Protein AF-A0A9D9SZD5-F1 (afdb_monomer_lite)

Foldseek 3Di:
DDPDDQWDDDDQKIWGQWDDDDPPGDIDGDDDGTFMDRCVVCVVSPDGDDPPVPVVVVVVVVVVVVVVVVCCVVPPDDDDPDDPPDDDDD

Radius of gyration: 15.84 Å; chains: 1; bounding box: 36×26×47 Å

Secondary structure (DSSP, 8-state):
------EEEETTEEEESEE-SSTTSPPEE-SSS-EEEETTT-TT--SPBPTTTTGGGHHHHHHHHHHHHHHHHHSPPPPTT--TT-----

Sequence (90 aa):
MGDDLRAVKWRNWKVHFAWQEAKYDPILRFSTVPKVVDLTRDPREMRAVAEPYNGWIQYPITKLLLNYQASLAKYPNVPVGAPDTYAPKQ

Structure (mmCIF, N/CA/C/O backbone):
data_AF-A0A9D9SZD5-F1
#
_entry.id   AF-A0A9D9SZD5-F1
#
loop_
_atom_site.group_PDB
_atom_site.id
_atom_site.type_symbol
_atom_site.label_atom_id
_atom_site.label_alt_id
_atom_site.label_comp_id
_atom_site.label_asym_id
_atom_site.label_entity_id
_atom_site.label_seq_id
_atom_site.pdbx_PDB_ins_code
_atom_site.Cartn_x
_atom_site.Cartn_y
_atom_site.Cartn_z
_atom_site.occupancy
_atom_site.B_iso_or_equiv
_atom_site.auth_seq_id
_atom_site.auth_comp_id
_atom_site.auth_asym_id
_atom_site.auth_atom_id
_atom_site.pdbx_PDB_model_num
ATOM 1 N N . MET A 1 1 ? 3.214 10.207 13.048 1.00 50.00 1 MET A N 1
ATOM 2 C CA . MET A 1 1 ? 2.693 9.063 12.265 1.00 50.00 1 MET A CA 1
ATOM 3 C C . MET A 1 1 ? 1.247 9.391 11.936 1.00 50.00 1 MET A C 1
ATOM 5 O O . MET A 1 1 ? 0.612 9.981 12.796 1.00 50.00 1 MET A O 1
ATOM 9 N N . GLY A 1 2 ? 0.781 9.165 10.708 1.00 65.62 2 GLY A N 1
ATOM 10 C CA . GLY A 1 2 ? -0.539 9.632 10.262 1.00 65.62 2 GLY A CA 1
ATOM 11 C C . GLY A 1 2 ? -1.318 8.546 9.528 1.00 65.62 2 GLY A C 1
ATOM 12 O O . GLY A 1 2 ? -0.716 7.575 9.078 1.00 65.62 2 GLY A O 1
ATOM 13 N N . ASP A 1 3 ? -2.623 8.755 9.380 1.00 76.25 3 ASP A N 1
ATOM 14 C CA . ASP A 1 3 ? -3.605 7.769 8.889 1.00 76.25 3 ASP A CA 1
ATOM 15 C C . ASP A 1 3 ? -3.654 7.636 7.356 1.00 76.25 3 ASP A C 1
ATOM 17 O O . ASP A 1 3 ? -4.632 7.179 6.769 1.00 76.25 3 ASP A O 1
ATOM 21 N N . ASP A 1 4 ? -2.598 8.077 6.682 1.00 85.88 4 ASP A N 1
ATOM 22 C CA . ASP A 1 4 ? -2.574 8.216 5.233 1.00 85.88 4 ASP A CA 1
ATOM 23 C C . ASP A 1 4 ? -2.172 6.903 4.546 1.00 85.88 4 ASP A C 1
ATOM 25 O O . ASP A 1 4 ? -1.085 6.364 4.788 1.00 85.88 4 ASP A O 1
ATOM 29 N N . LEU A 1 5 ? -3.028 6.396 3.654 1.00 89.56 5 LEU A N 1
ATOM 30 C CA . LEU A 1 5 ? -2.776 5.167 2.906 1.00 89.56 5 LEU A CA 1
ATOM 31 C C . LEU A 1 5 ? -1.668 5.388 1.866 1.00 89.56 5 LEU A C 1
ATOM 33 O O . LEU A 1 5 ? -1.885 5.938 0.788 1.00 89.56 5 LEU A O 1
ATOM 37 N N . ARG A 1 6 ? -0.457 4.914 2.175 1.00 92.38 6 ARG A N 1
ATOM 38 C CA . ARG A 1 6 ? 0.725 5.111 1.316 1.00 92.38 6 ARG A CA 1
ATOM 39 C C . ARG A 1 6 ? 0.803 4.142 0.145 1.00 92.38 6 ARG A C 1
ATOM 41 O O . ARG A 1 6 ? 1.242 4.527 -0.937 1.00 92.38 6 ARG A O 1
ATOM 48 N N . ALA A 1 7 ? 0.437 2.884 0.365 1.00 94.00 7 ALA A N 1
ATOM 49 C CA . ALA A 1 7 ? 0.570 1.829 -0.625 1.00 94.00 7 ALA A CA 1
ATOM 50 C C . ALA A 1 7 ? -0.351 0.650 -0.316 1.00 94.00 7 ALA A C 1
ATOM 52 O O . ALA A 1 7 ? -0.769 0.452 0.823 1.00 94.00 7 ALA A O 1
ATOM 53 N N . VAL A 1 8 ? -0.592 -0.176 -1.328 1.00 94.94 8 VAL A N 1
ATOM 54 C CA . VAL A 1 8 ? -1.261 -1.471 -1.190 1.00 94.94 8 VAL A CA 1
ATOM 55 C C . VAL A 1 8 ? -0.450 -2.560 -1.880 1.00 94.94 8 VAL A C 1
ATOM 57 O O . VAL A 1 8 ? 0.204 -2.321 -2.897 1.00 94.94 8 VAL A O 1
ATOM 60 N N . LYS A 1 9 ? -0.504 -3.775 -1.334 1.00 95.75 9 LYS A N 1
ATOM 61 C CA . LYS A 1 9 ? 0.078 -4.967 -1.952 1.00 95.75 9 LYS A CA 1
ATOM 62 C C . LYS A 1 9 ? -1.038 -5.883 -2.433 1.00 95.75 9 LYS A C 1
ATOM 64 O O . LYS A 1 9 ? -1.938 -6.220 -1.669 1.00 95.75 9 LYS A O 1
ATOM 69 N N . TRP A 1 10 ? -0.937 -6.343 -3.674 1.00 95.88 10 TRP A N 1
ATOM 70 C CA . TRP A 1 10 ? -1.827 -7.345 -4.244 1.00 95.88 10 TRP A CA 1
ATOM 71 C C . TRP A 1 10 ? -1.019 -8.411 -4.984 1.00 95.88 10 TRP A C 1
ATOM 73 O O . TRP A 1 10 ? -0.375 -8.138 -5.995 1.00 95.88 10 TRP A O 1
ATOM 83 N N . ARG A 1 11 ? -1.056 -9.650 -4.477 1.00 95.06 11 ARG A N 1
ATOM 84 C CA . ARG A 1 11 ? -0.225 -10.766 -4.965 1.00 95.06 11 ARG A CA 1
ATOM 85 C C . ARG A 1 11 ? 1.261 -10.364 -5.019 1.00 95.06 11 ARG A C 1
ATOM 87 O O . ARG A 1 11 ? 1.853 -10.090 -3.972 1.00 95.06 11 ARG A O 1
ATOM 94 N N . ASN A 1 12 ? 1.824 -10.318 -6.224 1.00 95.06 12 ASN A N 1
ATOM 95 C CA . ASN A 1 12 ? 3.216 -9.984 -6.521 1.00 95.06 12 ASN A CA 1
ATOM 96 C C . ASN A 1 12 ? 3.430 -8.485 -6.764 1.00 95.06 12 ASN A C 1
ATOM 98 O O . ASN A 1 12 ? 4.561 -8.051 -6.934 1.00 95.06 12 ASN A O 1
ATOM 102 N N . TRP A 1 13 ? 2.359 -7.697 -6.775 1.00 94.38 13 TRP A N 1
ATOM 103 C CA . TRP A 1 13 ? 2.396 -6.288 -7.126 1.00 94.38 13 TRP A CA 1
ATOM 104 C C . TRP A 1 13 ? 2.264 -5.414 -5.891 1.00 94.38 13 TRP A C 1
ATOM 106 O O . TRP A 1 13 ? 1.501 -5.722 -4.969 1.00 94.38 13 TRP A O 1
ATOM 116 N N . LYS A 1 14 ? 2.970 -4.289 -5.897 1.00 94.94 14 LYS A N 1
ATOM 117 C CA . LYS A 1 14 ? 2.804 -3.223 -4.915 1.00 94.94 14 LYS A CA 1
ATOM 118 C C . LYS A 1 14 ? 2.553 -1.909 -5.630 1.00 94.94 14 LYS A C 1
ATOM 120 O O . LYS A 1 14 ? 3.227 -1.591 -6.604 1.00 94.94 14 LYS A O 1
ATOM 125 N N . VAL A 1 15 ? 1.565 -1.168 -5.154 1.00 93.44 15 VAL A N 1
ATOM 126 C CA . VAL A 1 15 ? 1.141 0.103 -5.738 1.00 93.44 15 VAL A CA 1
ATOM 127 C C . VAL A 1 15 ? 1.277 1.179 -4.679 1.00 93.44 15 VAL A C 1
ATOM 129 O O . VAL A 1 15 ? 0.656 1.082 -3.624 1.00 93.44 15 VAL A O 1
ATOM 132 N N . HIS A 1 16 ? 2.100 2.185 -4.956 1.00 93.75 16 HIS A N 1
ATOM 133 C CA . HIS A 1 16 ? 2.349 3.319 -4.078 1.00 93.75 16 HIS A CA 1
ATOM 134 C C . HIS A 1 16 ? 1.576 4.547 -4.553 1.00 93.75 16 HIS A C 1
ATOM 136 O O . HIS A 1 16 ? 1.751 5.001 -5.684 1.00 93.75 16 HIS A O 1
ATOM 142 N N . PHE A 1 17 ? 0.781 5.117 -3.652 1.00 92.44 17 PHE A N 1
ATOM 143 C CA . PHE A 1 17 ? 0.133 6.427 -3.793 1.00 92.44 17 PHE A CA 1
ATOM 144 C C . PHE A 1 17 ? 0.992 7.537 -3.190 1.00 92.44 17 PHE A C 1
ATOM 146 O O . PHE A 1 17 ? 0.887 8.701 -3.568 1.00 92.44 17 PHE A O 1
ATOM 153 N N . ALA A 1 18 ? 1.880 7.174 -2.265 1.00 92.75 18 ALA A N 1
ATOM 154 C CA . ALA A 1 18 ? 2.918 8.048 -1.761 1.00 92.75 18 ALA A CA 1
ATOM 155 C C . ALA A 1 18 ? 4.223 7.273 -1.535 1.00 92.75 18 ALA A C 1
ATOM 157 O O . ALA A 1 18 ? 4.209 6.111 -1.122 1.00 92.75 18 ALA A O 1
ATOM 158 N N . TRP A 1 19 ? 5.349 7.929 -1.805 1.00 91.06 19 TRP A N 1
ATOM 159 C CA . TRP A 1 19 ? 6.695 7.384 -1.661 1.00 91.06 19 TRP A CA 1
ATOM 160 C C . TRP A 1 19 ? 7.570 8.319 -0.834 1.00 91.06 19 TRP A C 1
ATOM 162 O O . TRP A 1 19 ? 7.522 9.535 -0.998 1.00 91.06 19 TRP A O 1
ATOM 172 N N . GLN A 1 20 ? 8.370 7.733 0.046 1.00 91.94 20 GLN A N 1
ATOM 173 C CA . GLN A 1 20 ? 9.373 8.417 0.847 1.00 91.94 20 GLN A CA 1
ATOM 174 C C . GLN A 1 20 ? 10.543 7.443 1.005 1.00 91.94 20 GLN A C 1
ATOM 176 O O . GLN A 1 20 ? 10.326 6.319 1.455 1.00 91.94 20 GLN A O 1
ATOM 181 N N . GLU A 1 21 ? 11.744 7.847 0.591 1.00 89.06 21 GLU A N 1
ATOM 182 C CA . GLU A 1 21 ? 12.923 6.970 0.567 1.00 89.06 21 GLU A CA 1
ATOM 183 C C . GLU A 1 21 ? 13.541 6.846 1.968 1.00 89.06 21 GLU A C 1
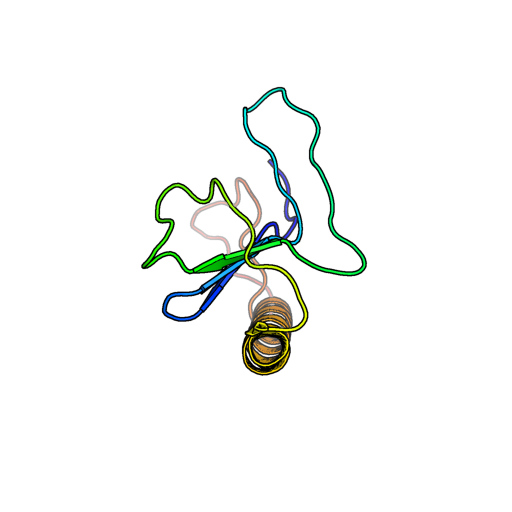ATOM 185 O O . GLU A 1 21 ? 13.609 5.753 2.531 1.00 89.06 21 GLU A O 1
ATOM 190 N N . ALA A 1 22 ? 13.918 7.973 2.577 1.00 90.38 22 ALA A N 1
ATOM 191 C CA . ALA A 1 22 ? 14.383 8.043 3.956 1.00 90.38 22 ALA A CA 1
ATOM 192 C C . ALA A 1 22 ? 13.427 8.845 4.851 1.00 90.38 22 ALA A C 1
ATOM 194 O O . ALA A 1 22 ? 12.632 9.666 4.402 1.00 90.38 22 ALA A O 1
ATOM 195 N N . LYS A 1 23 ? 13.543 8.652 6.170 1.00 86.56 23 LYS A N 1
ATOM 196 C CA . LYS A 1 23 ? 12.674 9.274 7.189 1.00 86.56 23 LYS A CA 1
ATOM 197 C C . LYS A 1 23 ? 12.527 10.799 7.054 1.00 86.56 23 LYS A C 1
ATOM 199 O O . LYS A 1 23 ? 11.466 11.330 7.379 1.00 86.56 23 LYS A O 1
ATOM 204 N N . TYR A 1 24 ? 13.591 11.486 6.639 1.00 91.50 24 TYR A N 1
ATOM 205 C CA . TYR A 1 24 ? 13.637 12.949 6.540 1.00 91.50 24 TYR A CA 1
ATOM 206 C C . TYR A 1 24 ? 13.419 13.470 5.118 1.00 91.50 24 TYR A C 1
ATOM 208 O O . TYR A 1 24 ? 13.383 14.683 4.921 1.00 91.50 24 TYR A O 1
ATOM 216 N N . ASP A 1 25 ? 13.240 12.578 4.145 1.00 93.19 25 ASP A N 1
ATOM 217 C CA . ASP A 1 25 ? 13.002 12.978 2.766 1.00 93.19 25 ASP A CA 1
ATOM 218 C C . ASP A 1 25 ? 11.576 13.501 2.589 1.00 93.19 25 ASP A C 1
ATOM 220 O O . ASP A 1 25 ? 10.660 13.093 3.315 1.00 93.19 25 ASP A O 1
ATOM 224 N N . PRO A 1 26 ? 11.343 14.384 1.607 1.00 92.81 26 PRO A N 1
ATOM 225 C CA . PRO A 1 26 ? 9.994 14.782 1.256 1.00 92.81 26 PRO A CA 1
ATOM 226 C C . PRO A 1 26 ? 9.171 13.573 0.799 1.00 92.81 26 PRO A C 1
ATOM 228 O O . PRO A 1 26 ? 9.652 12.664 0.123 1.00 92.81 26 PRO A O 1
ATOM 231 N N . ILE A 1 27 ? 7.887 13.591 1.146 1.00 92.00 27 ILE A N 1
ATOM 232 C CA . ILE A 1 27 ? 6.929 12.597 0.674 1.00 92.00 27 ILE A CA 1
ATOM 233 C C . ILE A 1 27 ? 6.482 12.995 -0.733 1.00 92.00 27 ILE A C 1
ATOM 235 O O . ILE A 1 27 ? 5.801 14.006 -0.914 1.00 92.00 27 ILE A O 1
ATOM 239 N N . LEU A 1 28 ? 6.783 12.154 -1.715 1.00 91.62 28 LEU A N 1
ATOM 240 C CA . LEU A 1 28 ? 6.244 12.259 -3.064 1.00 91.62 28 LEU A CA 1
ATOM 241 C C . LEU A 1 28 ? 4.837 11.652 -3.105 1.00 91.62 28 LEU A C 1
ATOM 243 O O . LEU A 1 28 ? 4.651 10.507 -2.701 1.00 91.62 28 LEU A O 1
ATOM 247 N N . ARG A 1 29 ? 3.840 12.400 -3.591 1.00 92.12 29 ARG A N 1
ATOM 248 C CA . ARG A 1 29 ? 2.452 11.929 -3.741 1.00 92.12 29 ARG A CA 1
ATOM 249 C C . ARG A 1 29 ? 2.109 11.741 -5.214 1.00 92.12 29 ARG A C 1
ATOM 251 O O . ARG A 1 29 ? 2.329 12.640 -6.018 1.00 92.12 29 ARG A O 1
ATOM 258 N N . PHE A 1 30 ? 1.532 10.593 -5.545 1.00 87.69 30 PHE A N 1
ATOM 259 C CA . PHE A 1 30 ? 1.102 10.237 -6.889 1.00 87.69 30 PHE A CA 1
ATOM 260 C C . PHE A 1 30 ? -0.420 10.384 -6.997 1.00 87.69 30 PHE A C 1
ATOM 262 O O . PHE A 1 30 ? -1.162 9.557 -6.475 1.00 87.69 30 PHE A O 1
ATOM 269 N N . SER A 1 31 ? -0.887 11.451 -7.647 1.00 74.88 31 SER A N 1
ATOM 270 C CA . SER A 1 31 ? -2.319 11.759 -7.796 1.00 74.88 31 SER A CA 1
ATOM 271 C C . SER A 1 31 ? -2.950 11.166 -9.059 1.00 74.88 31 SER A C 1
ATOM 273 O O . SER A 1 31 ? -4.120 10.801 -9.028 1.00 74.88 31 SER A O 1
ATOM 275 N N . THR A 1 32 ? -2.189 11.055 -10.153 1.00 76.31 32 THR A N 1
ATOM 276 C CA . THR A 1 32 ? -2.713 10.595 -11.455 1.00 76.31 32 THR A CA 1
ATOM 277 C C . THR A 1 32 ? -2.323 9.155 -11.769 1.00 76.31 32 THR A C 1
ATOM 279 O O . THR A 1 32 ? -3.170 8.358 -12.157 1.00 76.31 32 THR A O 1
ATOM 282 N N . VAL A 1 33 ? -1.043 8.811 -11.603 1.00 82.69 33 VAL A N 1
ATOM 283 C CA . VAL A 1 33 ? -0.517 7.470 -11.887 1.00 82.69 33 VAL A CA 1
ATOM 284 C C . VAL A 1 33 ? 0.329 7.020 -10.702 1.00 82.69 33 VAL A C 1
ATOM 286 O O . VAL A 1 33 ? 1.346 7.661 -10.424 1.00 82.69 33 VAL A O 1
ATOM 289 N N . PRO A 1 34 ? -0.065 5.955 -9.986 1.00 88.81 34 PRO A N 1
ATOM 290 C CA . PRO A 1 34 ? 0.710 5.460 -8.862 1.00 88.81 34 PRO A CA 1
ATOM 291 C C . PRO A 1 34 ? 2.004 4.785 -9.329 1.00 88.81 34 PRO A C 1
ATOM 293 O O . PRO A 1 34 ? 2.098 4.270 -10.444 1.00 88.81 34 PRO A O 1
ATOM 296 N N . LYS A 1 35 ? 2.999 4.710 -8.442 1.00 91.00 35 LYS A N 1
ATOM 297 C CA . LYS A 1 35 ? 4.192 3.886 -8.680 1.00 91.00 35 LYS A CA 1
ATOM 298 C C . LYS A 1 35 ? 3.819 2.416 -8.484 1.00 91.00 35 LYS A C 1
ATOM 300 O O . LYS A 1 35 ? 3.540 1.991 -7.364 1.00 91.00 35 LYS A O 1
ATOM 305 N N . VAL A 1 36 ? 3.831 1.641 -9.564 1.00 92.38 36 VAL A N 1
ATOM 306 C CA . VAL A 1 36 ? 3.554 0.197 -9.555 1.00 92.38 36 VAL A CA 1
ATOM 307 C C . VAL A 1 36 ? 4.870 -0.578 -9.595 1.00 92.38 36 VAL A C 1
ATOM 309 O O . VAL A 1 36 ? 5.753 -0.246 -10.378 1.00 92.38 36 VAL A O 1
ATOM 312 N N . VAL A 1 37 ? 5.010 -1.611 -8.767 1.00 93.50 37 VAL A N 1
ATOM 313 C CA . VAL A 1 37 ? 6.216 -2.445 -8.663 1.00 93.50 37 VAL A CA 1
ATOM 314 C C . VAL A 1 37 ? 5.833 -3.920 -8.747 1.00 93.50 37 VAL A C 1
ATOM 316 O O . VAL A 1 37 ? 4.919 -4.358 -8.046 1.00 93.50 37 VAL A O 1
ATOM 319 N N . ASP A 1 38 ? 6.547 -4.691 -9.571 1.00 93.38 38 ASP A N 1
ATOM 320 C CA . ASP A 1 38 ? 6.526 -6.157 -9.524 1.00 93.38 38 ASP A CA 1
ATOM 321 C C . ASP A 1 38 ? 7.594 -6.643 -8.538 1.00 93.38 38 ASP A C 1
ATOM 323 O O . ASP A 1 38 ? 8.787 -6.662 -8.848 1.00 93.38 38 ASP A O 1
ATOM 327 N N . LEU A 1 39 ? 7.162 -7.056 -7.349 1.00 93.94 39 LEU A N 1
ATOM 328 C CA . LEU A 1 39 ? 8.045 -7.483 -6.265 1.00 93.94 39 LEU A CA 1
ATOM 329 C C . LEU A 1 39 ? 8.817 -8.766 -6.592 1.00 93.94 39 LEU A C 1
ATOM 331 O O . LEU A 1 39 ? 9.811 -9.051 -5.932 1.00 93.94 39 LEU A O 1
ATOM 335 N N . THR A 1 40 ? 8.384 -9.547 -7.590 1.00 94.81 40 THR A N 1
ATOM 336 C CA . THR A 1 40 ? 9.135 -10.744 -8.006 1.00 94.81 40 THR A CA 1
ATOM 337 C C . THR A 1 40 ? 10.396 -10.393 -8.782 1.00 94.81 40 THR A C 1
ATOM 339 O O . THR A 1 40 ? 11.370 -11.138 -8.728 1.00 94.81 40 THR A O 1
ATOM 342 N N . ARG A 1 41 ? 10.395 -9.252 -9.483 1.00 92.69 41 ARG A N 1
ATOM 343 C CA . ARG A 1 41 ? 11.537 -8.773 -10.276 1.00 92.69 41 ARG A CA 1
ATOM 344 C C . ARG A 1 41 ? 12.317 -7.676 -9.570 1.00 92.69 41 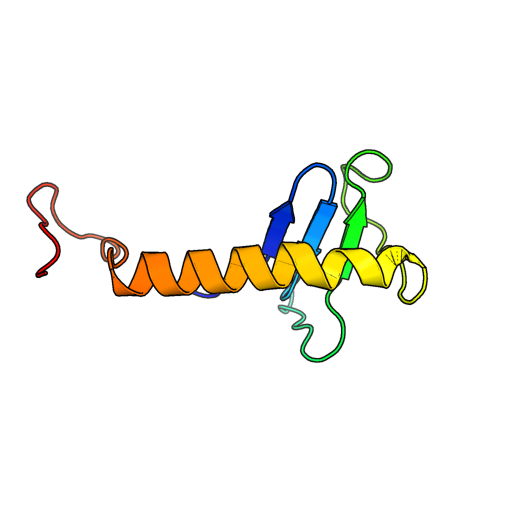ARG A C 1
ATOM 346 O O . ARG A 1 41 ? 13.510 -7.525 -9.813 1.00 92.69 41 ARG A O 1
ATOM 353 N N . ASP A 1 42 ? 11.646 -6.910 -8.718 1.00 93.12 42 ASP A N 1
ATOM 354 C CA . ASP A 1 42 ? 12.235 -5.793 -7.996 1.00 93.12 42 ASP A CA 1
ATOM 355 C C . ASP A 1 42 ? 11.800 -5.778 -6.522 1.00 93.12 42 ASP A C 1
ATOM 357 O O . ASP A 1 42 ? 11.016 -4.927 -6.094 1.00 93.12 42 ASP A O 1
ATOM 361 N N . PRO A 1 43 ? 12.315 -6.716 -5.707 1.00 92.62 43 PRO A N 1
ATOM 362 C CA . PRO A 1 43 ? 11.988 -6.791 -4.283 1.00 92.62 43 PRO A CA 1
ATOM 363 C C . PRO A 1 43 ? 12.489 -5.577 -3.487 1.00 92.62 43 PRO A C 1
ATOM 365 O O . PRO A 1 43 ? 12.045 -5.360 -2.363 1.00 92.62 43 PRO A O 1
ATOM 368 N N . ARG A 1 44 ? 13.419 -4.791 -4.049 1.00 92.31 44 ARG A N 1
ATOM 369 C CA . ARG A 1 44 ? 13.929 -3.550 -3.447 1.00 92.31 44 ARG A CA 1
ATOM 370 C C . ARG A 1 44 ? 13.122 -2.319 -3.857 1.00 92.31 44 ARG A C 1
ATOM 372 O O . ARG A 1 44 ? 13.432 -1.233 -3.385 1.00 92.31 44 ARG A O 1
ATOM 379 N N . GLU A 1 45 ? 12.116 -2.482 -4.717 1.00 92.50 45 GLU A N 1
ATOM 380 C CA . GLU A 1 45 ? 11.198 -1.420 -5.143 1.00 92.50 45 GLU A CA 1
ATOM 381 C C . GLU A 1 45 ? 11.911 -0.197 -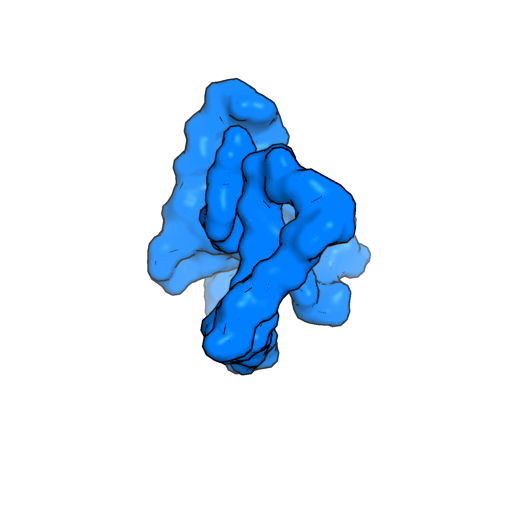5.754 1.00 92.50 45 GLU A C 1
ATOM 383 O O . GLU A 1 45 ? 11.416 0.930 -5.688 1.00 92.50 45 GLU A O 1
ATOM 388 N N . MET A 1 46 ? 13.080 -0.408 -6.363 1.00 89.25 46 MET A N 1
ATOM 389 C CA . MET A 1 46 ? 13.935 0.644 -6.923 1.00 89.25 46 MET A CA 1
ATOM 390 C C . MET A 1 46 ? 13.416 1.202 -8.248 1.00 89.25 46 MET A C 1
ATOM 392 O O . MET A 1 46 ? 13.784 2.304 -8.652 1.00 89.25 46 MET A O 1
ATOM 396 N N . ARG A 1 47 ? 12.586 0.439 -8.957 1.00 85.44 47 ARG A N 1
ATOM 397 C CA . ARG A 1 47 ? 12.090 0.737 -10.295 1.00 85.44 47 ARG A CA 1
ATOM 398 C C . ARG A 1 47 ? 10.571 0.664 -10.302 1.00 85.44 47 ARG A C 1
ATOM 400 O O . ARG A 1 47 ? 9.960 -0.260 -9.773 1.00 85.44 47 ARG A O 1
ATOM 407 N N . ALA A 1 48 ? 9.958 1.652 -10.939 1.00 80.56 48 ALA A N 1
ATOM 408 C CA . ALA A 1 48 ? 8.547 1.586 -11.274 1.00 80.56 48 ALA A CA 1
ATOM 409 C C . ALA A 1 48 ? 8.378 0.799 -1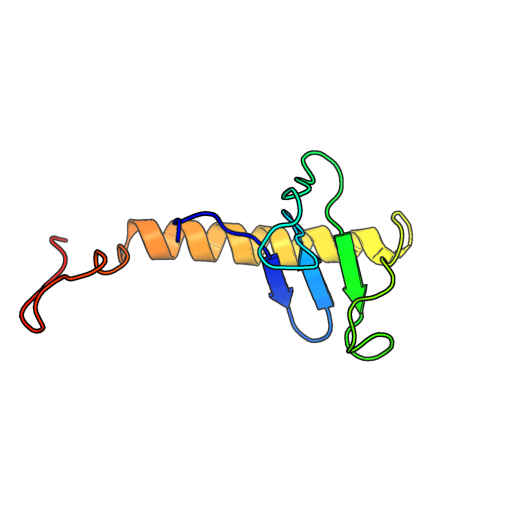2.575 1.00 80.56 48 ALA A C 1
ATOM 411 O O . ALA A 1 48 ? 9.161 0.956 -13.514 1.00 80.56 48 ALA A O 1
ATOM 412 N N . VAL A 1 49 ? 7.329 -0.010 -12.653 1.00 79.44 49 VAL A N 1
ATOM 413 C CA . VAL A 1 49 ? 6.859 -0.538 -13.925 1.00 79.44 49 VAL A CA 1
ATOM 414 C C . VAL A 1 49 ? 5.946 0.518 -14.538 1.00 79.44 49 VAL A C 1
ATOM 416 O O . VAL A 1 49 ? 4.948 0.904 -13.934 1.00 79.44 49 VAL A O 1
ATOM 419 N N . ALA A 1 50 ? 6.325 1.031 -15.706 1.00 67.50 50 ALA A N 1
ATOM 420 C CA . ALA A 1 50 ? 5.592 2.109 -16.352 1.00 67.50 50 ALA A CA 1
ATOM 421 C C . ALA A 1 50 ? 4.230 1.628 -16.888 1.00 67.50 50 ALA A C 1
ATOM 423 O O . ALA A 1 50 ? 4.123 0.560 -17.504 1.00 67.50 50 ALA A O 1
ATOM 424 N N . GLU A 1 51 ? 3.202 2.458 -16.696 1.00 64.69 51 GLU A N 1
ATOM 425 C CA . GLU A 1 51 ? 2.043 2.498 -17.595 1.00 64.69 51 GLU A CA 1
ATOM 426 C C . GLU A 1 51 ? 2.538 2.697 -19.047 1.00 64.69 51 GLU A C 1
ATOM 428 O O . GLU A 1 51 ? 3.545 3.383 -19.249 1.00 64.69 51 GLU A O 1
ATOM 433 N N . PRO A 1 52 ? 1.884 2.116 -20.072 1.00 69.44 52 PRO A N 1
ATOM 434 C CA . PRO A 1 52 ? 0.585 1.431 -20.046 1.00 69.44 52 PRO A CA 1
ATOM 435 C C . PRO A 1 52 ? 0.662 -0.101 -19.922 1.00 69.44 52 PRO A C 1
ATOM 437 O O . PRO A 1 52 ? -0.363 -0.776 -19.843 1.00 69.44 52 PRO A O 1
ATOM 440 N N . TYR A 1 53 ? 1.865 -0.686 -19.918 1.00 78.00 53 TYR A N 1
ATOM 441 C CA . TYR A 1 53 ? 2.052 -2.134 -20.098 1.00 78.00 53 TYR A CA 1
ATOM 442 C C . TYR A 1 53 ? 1.411 -3.000 -19.001 1.00 78.00 53 TYR A C 1
ATOM 444 O O . TYR A 1 53 ? 1.223 -4.198 -19.193 1.00 78.00 53 TYR A O 1
ATOM 452 N N . ASN A 1 54 ? 1.069 -2.408 -17.852 1.00 83.94 54 ASN A N 1
ATOM 453 C CA . ASN A 1 54 ? 0.483 -3.113 -16.713 1.00 83.94 54 ASN A CA 1
ATOM 454 C C . ASN A 1 54 ? -0.790 -2.438 -16.173 1.00 83.94 54 ASN A C 1
ATOM 456 O O . ASN A 1 54 ? -1.159 -2.666 -15.022 1.00 83.94 54 ASN A O 1
ATOM 460 N N . GLY A 1 55 ? -1.492 -1.652 -17.000 1.00 85.62 55 GLY A N 1
ATOM 461 C CA . GLY A 1 55 ? -2.706 -0.929 -16.587 1.00 85.62 55 GLY A CA 1
ATOM 462 C C . GLY A 1 55 ? -3.841 -1.833 -16.080 1.00 85.62 55 GLY A C 1
ATOM 463 O O . GLY A 1 55 ? -4.673 -1.410 -15.280 1.00 85.62 55 GLY A O 1
ATOM 464 N N . TRP A 1 56 ? -3.840 -3.124 -16.439 1.00 89.44 56 TRP A N 1
ATOM 465 C CA . TRP A 1 56 ? -4.798 -4.115 -15.928 1.00 89.44 56 TRP A CA 1
ATOM 466 C C . TRP A 1 56 ? -4.776 -4.254 -14.393 1.00 89.44 56 TRP A C 1
ATOM 468 O O . TRP A 1 56 ? -5.779 -4.652 -13.800 1.00 89.44 56 TRP A O 1
ATOM 478 N N . ILE A 1 57 ? -3.661 -3.899 -13.738 1.00 90.38 57 ILE A N 1
ATOM 479 C CA . ILE A 1 57 ? -3.493 -3.929 -12.274 1.00 90.38 57 ILE A CA 1
ATOM 480 C C . ILE A 1 57 ? -4.426 -2.938 -11.574 1.00 90.38 57 ILE A C 1
ATOM 482 O O . ILE A 1 57 ? -4.809 -3.166 -10.425 1.00 90.38 57 ILE A O 1
ATOM 486 N N . GLN A 1 58 ? -4.837 -1.865 -12.253 1.00 88.12 58 GLN A N 1
ATOM 487 C CA . GLN A 1 58 ? -5.722 -0.860 -11.669 1.00 88.12 58 GLN A CA 1
ATOM 488 C C . GLN A 1 58 ? -7.042 -1.479 -11.192 1.00 88.12 58 GLN A C 1
ATOM 490 O O . GLN A 1 58 ?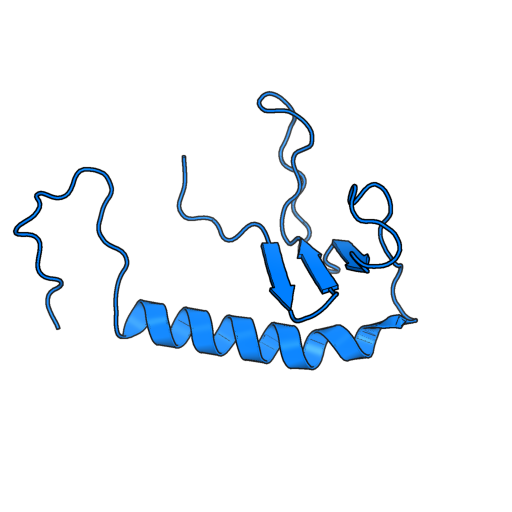 -7.515 -1.153 -10.108 1.00 88.12 58 GLN A O 1
ATOM 495 N N . TYR A 1 59 ? -7.607 -2.435 -11.936 1.00 91.31 59 TYR A N 1
ATOM 496 C CA . TYR A 1 59 ? -8.886 -3.057 -11.587 1.00 91.31 59 TYR A CA 1
ATOM 497 C C . TYR A 1 59 ? -8.879 -3.790 -10.225 1.00 91.31 59 TYR A C 1
ATOM 499 O O . TYR A 1 59 ? -9.679 -3.434 -9.351 1.00 91.31 59 TYR A O 1
ATOM 507 N N . PRO A 1 60 ? -8.001 -4.788 -9.974 1.00 94.31 60 PRO A N 1
ATOM 508 C CA . PRO A 1 60 ? -7.965 -5.465 -8.679 1.00 94.31 60 PRO A CA 1
ATOM 509 C C . PRO A 1 60 ? -7.555 -4.534 -7.532 1.00 94.31 60 PRO A C 1
ATOM 511 O O . PRO A 1 60 ? -8.047 -4.702 -6.416 1.00 94.31 60 PRO A O 1
ATOM 514 N N . ILE A 1 61 ? -6.696 -3.546 -7.795 1.00 92.62 61 ILE A N 1
ATOM 515 C CA . ILE A 1 61 ? -6.263 -2.567 -6.792 1.00 92.62 61 ILE A CA 1
ATOM 516 C C . ILE A 1 61 ? -7.418 -1.658 -6.379 1.00 92.62 61 ILE A C 1
ATOM 518 O O . ILE A 1 61 ? -7.668 -1.514 -5.186 1.00 92.62 61 ILE A O 1
ATOM 522 N N . THR A 1 62 ? -8.181 -1.122 -7.331 1.00 92.56 62 THR A N 1
ATOM 523 C CA . THR A 1 62 ? -9.372 -0.315 -7.037 1.00 92.56 62 THR A CA 1
ATOM 524 C C . THR A 1 62 ? -10.389 -1.111 -6.227 1.00 92.56 62 THR A C 1
ATOM 526 O O . THR A 1 62 ? -10.894 -0.618 -5.220 1.00 92.56 62 THR A O 1
ATOM 529 N N . LYS A 1 63 ? -10.641 -2.376 -6.588 1.00 95.81 63 LYS A N 1
ATOM 530 C CA . LYS A 1 63 ? -11.527 -3.248 -5.802 1.00 95.81 63 LYS A CA 1
ATOM 531 C C . LYS A 1 63 ? -11.024 -3.432 -4.365 1.00 95.81 63 LYS A C 1
ATOM 533 O O . LYS A 1 63 ? -11.816 -3.379 -3.428 1.00 95.81 63 LYS A O 1
ATOM 538 N N . LEU A 1 64 ? -9.719 -3.640 -4.183 1.00 95.69 64 LEU A N 1
ATOM 539 C CA . LEU A 1 64 ? -9.108 -3.777 -2.861 1.00 95.69 64 LEU A CA 1
ATOM 540 C C . LEU A 1 64 ? -9.259 -2.495 -2.028 1.00 95.69 64 LEU A C 1
ATOM 542 O O . LEU A 1 64 ? -9.609 -2.582 -0.854 1.00 95.69 64 LEU A O 1
ATOM 546 N N . LEU A 1 65 ? -9.045 -1.324 -2.635 1.00 94.12 65 LEU A N 1
ATOM 547 C CA . LEU A 1 65 ? -9.211 -0.024 -1.978 1.00 94.12 65 LEU A CA 1
ATOM 548 C C . LEU A 1 65 ? -10.652 0.213 -1.524 1.00 94.12 65 LEU A C 1
ATOM 550 O O . LEU A 1 65 ? -10.871 0.600 -0.380 1.00 94.12 65 LEU A O 1
ATOM 554 N N . LEU A 1 66 ? -11.631 -0.059 -2.390 1.00 95.88 66 LEU A N 1
ATOM 555 C CA . LEU A 1 66 ? -13.048 0.088 -2.053 1.00 95.88 66 LEU A CA 1
ATOM 556 C C . LEU A 1 66 ? -13.448 -0.844 -0.906 1.00 95.88 66 LEU A C 1
ATOM 558 O O . LEU A 1 66 ? -14.107 -0.417 0.039 1.00 95.88 66 LEU A O 1
ATOM 562 N N . ASN A 1 67 ? -12.993 -2.098 -0.943 1.00 96.38 67 ASN A N 1
ATOM 563 C CA . ASN A 1 67 ? -13.235 -3.051 0.139 1.00 96.38 67 ASN A CA 1
ATOM 564 C C . ASN A 1 67 ? -12.590 -2.599 1.455 1.00 96.38 67 ASN A C 1
ATOM 566 O O . ASN A 1 67 ? -13.193 -2.747 2.515 1.00 96.38 67 ASN A O 1
ATOM 570 N N . TYR A 1 68 ? -11.381 -2.038 1.395 1.00 94.25 68 TYR A N 1
ATOM 571 C CA . TYR A 1 68 ? -10.703 -1.484 2.563 1.00 94.25 68 TYR A CA 1
ATOM 572 C C . TYR A 1 68 ? -11.479 -0.300 3.155 1.00 94.25 68 TYR A C 1
ATOM 574 O O . TYR A 1 68 ? -11.753 -0.296 4.351 1.00 94.25 68 TYR A O 1
ATOM 582 N N . GLN A 1 69 ? -11.912 0.657 2.329 1.00 94.06 69 GLN A N 1
ATOM 583 C CA . GLN A 1 69 ? -12.713 1.802 2.781 1.00 94.06 69 GLN A CA 1
ATOM 584 C C . GLN A 1 69 ? -14.054 1.368 3.388 1.00 94.06 69 GLN A C 1
ATOM 586 O O . GLN A 1 69 ? -14.424 1.839 4.461 1.00 94.06 69 GLN A O 1
ATOM 591 N N . ALA A 1 70 ? -14.753 0.426 2.751 1.00 96.00 70 ALA A N 1
ATOM 592 C CA . ALA A 1 70 ? -15.984 -0.147 3.293 1.00 96.00 70 ALA A CA 1
ATOM 593 C C . ALA A 1 70 ? -15.741 -0.867 4.631 1.00 96.00 70 ALA A C 1
ATOM 595 O O . ALA A 1 70 ? -16.547 -0.754 5.555 1.00 96.00 70 ALA A O 1
ATOM 596 N N . SER A 1 71 ? -14.613 -1.573 4.759 1.00 94.56 71 SER A N 1
ATOM 597 C CA . SER A 1 71 ? -14.213 -2.207 6.015 1.00 94.56 71 SER A CA 1
ATOM 598 C C . SER A 1 71 ? -13.944 -1.181 7.107 1.00 94.56 71 SER A C 1
ATOM 600 O O . SER A 1 71 ? -14.390 -1.400 8.222 1.00 94.56 71 SER A O 1
ATOM 602 N N . LEU A 1 72 ? -13.257 -0.075 6.810 1.00 91.88 72 LEU A N 1
ATOM 603 C CA . LEU A 1 72 ? -13.003 0.990 7.786 1.00 91.88 72 LEU A CA 1
ATOM 604 C C . LEU A 1 72 ? -14.290 1.671 8.255 1.00 91.88 72 LEU A C 1
ATOM 606 O O . LEU A 1 72 ? -14.405 2.015 9.426 1.00 91.88 72 LEU A O 1
ATOM 610 N N . ALA A 1 73 ? -15.262 1.852 7.358 1.00 91.69 73 ALA A N 1
ATOM 611 C CA . ALA A 1 73 ? -16.559 2.414 7.721 1.00 91.69 73 ALA A CA 1
ATOM 612 C C . ALA A 1 73 ? -17.332 1.496 8.680 1.00 91.69 73 ALA A C 1
ATOM 614 O O . ALA A 1 73 ? -17.991 1.974 9.597 1.00 91.69 73 ALA A O 1
ATOM 615 N N . LYS A 1 74 ? -17.238 0.175 8.480 1.00 93.00 74 LYS A N 1
ATOM 616 C CA . LYS A 1 74 ? -17.900 -0.823 9.333 1.00 93.00 74 LYS A CA 1
AT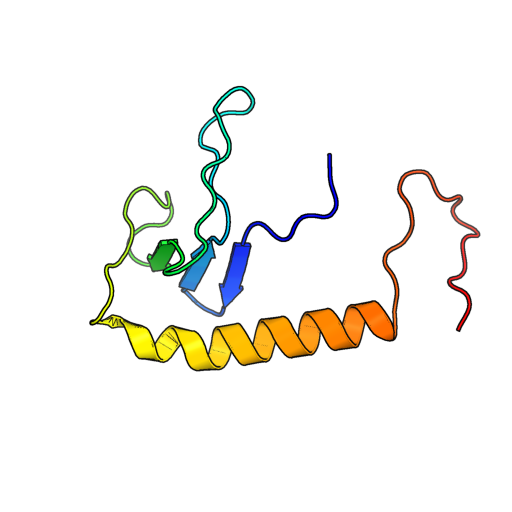OM 617 C C . LYS A 1 74 ? -17.128 -1.120 10.624 1.00 93.00 74 LYS A C 1
ATOM 619 O O . LYS A 1 74 ? -17.727 -1.432 11.648 1.00 93.00 74 LYS A O 1
ATOM 624 N N . TYR A 1 75 ? -15.805 -1.069 10.551 1.00 91.62 75 TYR A N 1
ATOM 625 C CA . TYR A 1 75 ? -14.867 -1.419 11.610 1.00 91.62 75 TYR A CA 1
ATOM 626 C C . TYR A 1 75 ? -13.791 -0.326 11.682 1.00 91.62 75 TYR A C 1
ATOM 628 O O . TYR A 1 75 ? -12.732 -0.466 11.059 1.00 91.62 75 TYR A O 1
ATOM 636 N N . PRO A 1 76 ? -14.057 0.785 12.392 1.00 89.75 76 PRO A N 1
ATOM 637 C CA . PRO A 1 76 ? -13.109 1.887 12.478 1.00 89.75 76 PRO A CA 1
ATOM 638 C C . PRO A 1 76 ? -11.815 1.453 13.173 1.00 89.75 76 PRO A C 1
ATOM 640 O O . PRO A 1 76 ? -11.822 0.610 14.074 1.00 89.75 76 PRO A O 1
ATOM 643 N N . ASN A 1 77 ? -10.697 2.053 12.759 1.00 88.31 77 ASN A N 1
ATOM 644 C CA . ASN A 1 77 ? -9.396 1.791 13.368 1.00 88.31 77 ASN A CA 1
ATOM 645 C C . ASN A 1 77 ? -9.399 2.196 14.845 1.00 88.31 77 ASN A C 1
ATOM 647 O O . ASN A 1 77 ? -9.956 3.228 15.224 1.00 88.31 77 ASN A O 1
ATOM 651 N N . VAL A 1 78 ? -8.708 1.404 15.663 1.00 90.19 78 VAL A N 1
ATOM 652 C CA . VAL A 1 78 ? -8.463 1.739 17.065 1.00 90.19 78 VAL A CA 1
ATOM 653 C C . VAL A 1 78 ? -7.608 3.014 17.127 1.00 90.19 78 VAL A C 1
ATOM 655 O O . VAL A 1 78 ? -6.544 3.048 16.501 1.00 90.19 78 VAL A O 1
ATOM 658 N N . PRO A 1 79 ? -8.038 4.063 17.855 1.00 88.88 79 PRO A N 1
ATOM 659 C CA . PRO A 1 79 ? -7.258 5.284 17.995 1.00 88.88 79 PRO A CA 1
ATOM 660 C C . PRO A 1 79 ? -5.885 5.016 18.614 1.00 88.88 79 PRO A C 1
ATOM 662 O O . PRO A 1 79 ? -5.731 4.166 19.493 1.00 88.88 79 PRO A O 1
ATOM 665 N N . VAL A 1 80 ? -4.882 5.784 18.195 1.00 89.44 80 VAL A N 1
ATOM 666 C CA . VAL A 1 80 ? -3.539 5.699 18.780 1.00 89.44 80 VAL A CA 1
ATOM 667 C C . VAL A 1 80 ? -3.613 6.020 20.275 1.00 89.44 80 VAL A C 1
ATOM 669 O O . VAL A 1 80 ? -4.107 7.077 20.661 1.00 89.44 80 VAL A O 1
ATOM 672 N N . GLY A 1 81 ? -3.110 5.111 21.112 1.00 91.06 81 GLY A N 1
ATOM 673 C CA . GLY A 1 81 ? -3.131 5.261 22.570 1.00 91.06 81 GLY A CA 1
ATOM 674 C C . GLY A 1 81 ? -4.472 4.925 23.231 1.00 91.06 81 GLY A C 1
ATOM 675 O O . GLY A 1 81 ? -4.649 5.231 24.408 1.00 91.06 81 GLY A O 1
ATOM 676 N N . ALA A 1 82 ? -5.415 4.315 22.506 1.00 91.81 82 ALA A N 1
ATOM 677 C CA . ALA A 1 82 ? -6.634 3.798 23.114 1.00 91.81 82 ALA A CA 1
ATOM 678 C C . ALA A 1 82 ? -6.311 2.719 24.174 1.00 91.81 82 ALA A C 1
ATOM 680 O O . ALA A 1 82 ? -5.368 1.947 23.984 1.00 91.81 82 ALA A O 1
ATOM 681 N N . PRO A 1 83 ? -7.072 2.654 25.283 1.00 93.50 83 PRO A N 1
ATOM 682 C CA . PRO A 1 83 ? -6.895 1.617 26.297 1.00 93.50 83 PRO A CA 1
ATOM 683 C C . PRO A 1 83 ? -7.287 0.238 25.752 1.00 93.50 83 PRO A C 1
ATOM 685 O O . PRO A 1 83 ? -8.112 0.144 24.846 1.00 93.50 83 PRO A O 1
ATOM 688 N N . ASP A 1 84 ? -6.793 -0.836 26.373 1.00 89.62 84 ASP A N 1
ATOM 689 C CA . ASP A 1 84 ? -7.121 -2.221 25.982 1.00 89.62 84 ASP A CA 1
ATOM 690 C C . ASP A 1 84 ? -8.628 -2.533 26.040 1.00 89.62 84 ASP A C 1
ATOM 692 O O . ASP A 1 84 ? -9.118 -3.435 25.367 1.00 89.62 84 ASP A O 1
ATOM 696 N N . THR A 1 85 ? -9.386 -1.767 26.827 1.00 93.50 85 THR A N 1
ATOM 697 C CA . THR A 1 85 ? -10.847 -1.871 26.946 1.00 93.50 85 THR A CA 1
ATOM 698 C C . THR A 1 85 ? -11.609 -1.136 25.841 1.00 93.50 85 THR A C 1
ATOM 700 O O . THR A 1 85 ? -12.842 -1.111 25.865 1.00 93.50 85 THR A O 1
ATOM 703 N N . TYR A 1 86 ? -10.917 -0.505 24.889 1.00 89.12 86 TYR A N 1
ATOM 704 C CA . TYR A 1 86 ? -11.553 0.227 23.802 1.00 89.12 86 TYR A CA 1
ATOM 705 C C . TYR A 1 86 ? -12.407 -0.704 22.936 1.00 89.12 86 TYR A C 1
ATOM 707 O O . TYR A 1 86 ? -11.905 -1.605 22.266 1.00 89.12 86 TYR A O 1
ATOM 715 N N . ALA A 1 87 ? -13.709 -0.428 22.911 1.00 87.06 87 ALA A N 1
ATOM 716 C CA . ALA A 1 87 ? -14.658 -1.043 22.000 1.00 87.06 87 ALA A CA 1
ATOM 717 C C . ALA A 1 87 ? -15.177 0.030 21.027 1.00 87.06 87 ALA A C 1
ATOM 719 O O . ALA A 1 87 ? -15.698 1.058 21.481 1.00 87.06 87 ALA A O 1
ATOM 720 N N . PRO A 1 88 ? -15.047 -0.165 19.702 1.00 83.44 88 PRO A N 1
ATOM 721 C CA . PRO A 1 88 ? -15.606 0.766 18.732 1.00 83.44 88 PRO A CA 1
ATOM 722 C C . PRO A 1 88 ? -17.134 0.810 18.866 1.00 83.44 88 PRO A C 1
ATOM 724 O O . PRO A 1 88 ? -17.785 -0.224 19.024 1.00 83.44 88 PRO A O 1
ATOM 727 N N . LYS A 1 89 ? -17.713 2.015 18.816 1.00 74.56 89 LYS A N 1
ATOM 728 C CA . LYS A 1 89 ? -19.171 2.195 18.790 1.00 74.56 89 LYS A CA 1
ATOM 729 C C . LYS A 1 89 ? -19.674 1.783 17.401 1.00 74.56 89 LYS A C 1
ATOM 731 O O . LYS A 1 89 ? -19.154 2.301 16.415 1.00 74.56 89 LYS A O 1
ATOM 736 N N . GLN A 1 90 ? -20.605 0.827 17.352 1.00 63.84 90 GLN A N 1
ATOM 737 C CA . GLN A 1 90 ? -21.281 0.399 16.119 1.00 63.84 90 GLN A CA 1
ATOM 738 C C . GLN A 1 90 ? -22.273 1.448 15.628 1.00 63.84 90 GLN A C 1
ATOM 740 O O . GLN A 1 90 ? -22.873 2.131 16.490 1.00 63.84 90 GLN A O 1
#

pLDDT: mean 88.65, std 8.45, range [50.0, 96.38]